Protein AF-A0A1B5DBA9-F1 (afdb_monomer_lite)

Sequence (152 aa):
MGKTVETIGKKTNRDQTVIEKLTFEIAQLKRLKFAKRSEQMNPEQASLLDDLIDTDIATIEAELQALQTAPAPTEKKQNPQRTALPAEFPRTLIHHEPDNTHCPCGCALKRIGADAHAGNKENPSLLCLGLRHQPILGSVSGGLRFQPQPRR

Structure (mmCIF, N/CA/C/O backbone):
data_AF-A0A1B5DBA9-F1
#
_entry.id   AF-A0A1B5DBA9-F1
#
loop_
_atom_site.group_PDB
_atom_site.id
_atom_site.type_symbol
_atom_site.label_atom_id
_atom_site.label_alt_id
_atom_site.label_comp_id
_atom_site.label_asym_id
_atom_site.label_entity_id
_atom_site.label_seq_id
_atom_site.pdbx_PDB_ins_code
_atom_site.Cartn_x
_atom_site.Cartn_y
_atom_site.Cartn_z
_atom_site.occupancy
_atom_site.B_iso_or_equiv
_atom_site.auth_seq_id
_atom_site.auth_comp_id
_atom_site.auth_asym_id
_atom_site.auth_atom_id
_atom_site.pdbx_PDB_model_num
ATOM 1 N N . MET A 1 1 ? -18.432 14.288 36.309 1.00 57.59 1 MET A N 1
ATOM 2 C CA . MET A 1 1 ? -18.554 14.490 34.849 1.00 57.59 1 MET A CA 1
ATOM 3 C C . MET A 1 1 ? -17.198 14.715 34.153 1.00 57.59 1 MET A C 1
ATOM 5 O O . MET A 1 1 ? -17.000 14.124 33.108 1.00 57.59 1 MET A O 1
ATOM 9 N N . GLY A 1 2 ? -16.239 15.483 34.705 1.00 67.81 2 GLY A N 1
ATOM 10 C CA . GLY A 1 2 ? -14.960 15.793 34.014 1.00 67.81 2 GLY A CA 1
ATOM 11 C C . GLY A 1 2 ? -13.999 14.616 33.752 1.00 67.81 2 GLY A C 1
ATOM 12 O O . GLY A 1 2 ? -13.466 14.492 32.655 1.00 67.81 2 GLY A O 1
ATOM 13 N N . LYS A 1 3 ? -13.846 13.687 34.707 1.00 75.94 3 LYS A N 1
ATOM 14 C CA . LYS A 1 3 ? -12.921 12.535 34.584 1.00 75.94 3 LYS A CA 1
ATOM 15 C C . LYS A 1 3 ? -13.249 11.607 33.402 1.00 75.94 3 LYS A C 1
ATOM 17 O O . LYS A 1 3 ? -12.360 11.011 32.797 1.00 75.94 3 LYS A O 1
ATOM 22 N N . THR A 1 4 ? -14.530 11.486 33.059 1.00 75.19 4 THR A N 1
ATOM 23 C CA . THR A 1 4 ? -15.008 10.650 31.951 1.00 75.19 4 THR A CA 1
ATOM 24 C C . THR A 1 4 ? -14.630 11.250 30.597 1.00 75.19 4 THR A C 1
ATOM 26 O O . THR A 1 4 ? -14.181 10.527 29.716 1.00 75.19 4 THR A O 1
ATOM 29 N N . VAL A 1 5 ? -14.734 12.574 30.451 1.00 79.81 5 VAL A N 1
ATOM 30 C CA . VAL A 1 5 ? -14.429 13.293 29.202 1.00 79.81 5 VAL A CA 1
ATOM 31 C C . VAL A 1 5 ? -12.932 13.250 28.885 1.00 79.81 5 VAL A C 1
ATOM 33 O O . VAL A 1 5 ? -12.553 12.966 27.752 1.00 79.81 5 VAL A O 1
ATOM 36 N N . GLU A 1 6 ? -12.071 13.431 29.889 1.00 79.69 6 GLU A N 1
ATOM 37 C CA . GLU A 1 6 ? -10.614 13.305 29.727 1.00 79.69 6 GLU A CA 1
ATOM 38 C C . GLU A 1 6 ? -10.197 11.896 29.287 1.00 79.69 6 GLU A C 1
ATOM 40 O O . GLU A 1 6 ? -9.305 11.731 28.454 1.00 79.69 6 GLU A O 1
ATOM 45 N N . THR A 1 7 ? -10.851 10.870 29.837 1.00 79.25 7 THR A N 1
ATOM 46 C CA . THR A 1 7 ? -10.574 9.468 29.495 1.00 79.25 7 THR A CA 1
ATOM 47 C C . THR A 1 7 ? -10.992 9.157 28.057 1.00 79.25 7 THR A C 1
ATOM 49 O O . THR A 1 7 ? -10.251 8.498 27.329 1.00 79.25 7 THR A O 1
ATOM 52 N N . ILE A 1 8 ? -12.140 9.683 27.622 1.00 82.00 8 ILE A N 1
ATOM 53 C CA . ILE A 1 8 ? -12.624 9.547 26.243 1.00 82.00 8 ILE A CA 1
ATOM 54 C C . ILE A 1 8 ? -11.672 10.253 25.266 1.00 82.00 8 ILE A C 1
ATOM 56 O O . ILE A 1 8 ? -11.261 9.638 24.289 1.00 82.00 8 ILE A O 1
ATOM 60 N N . GLY A 1 9 ? -11.235 11.483 25.560 1.00 80.19 9 GLY A N 1
ATOM 61 C CA . GLY A 1 9 ? -10.311 12.226 24.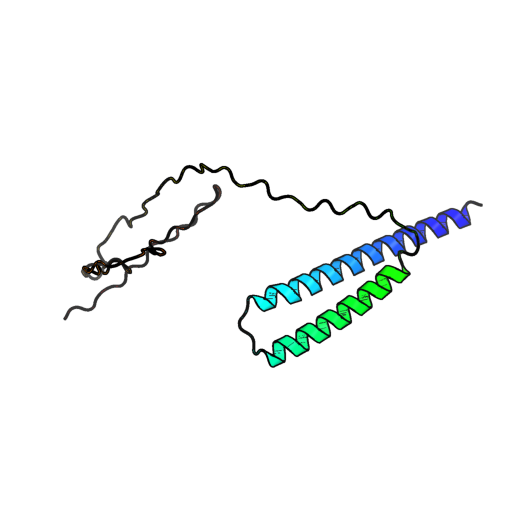691 1.00 80.19 9 GLY A CA 1
ATOM 62 C C . GLY A 1 9 ? -8.949 11.542 24.514 1.00 80.19 9 GLY A C 1
ATOM 63 O O . GLY A 1 9 ? -8.428 11.468 23.401 1.00 80.19 9 GLY A O 1
ATOM 64 N N . LYS A 1 10 ? -8.396 10.965 25.590 1.00 81.00 10 LYS A N 1
ATOM 65 C CA . LYS A 1 10 ? -7.160 10.161 25.525 1.00 81.00 10 LYS A CA 1
ATOM 66 C C . LYS A 1 10 ? -7.335 8.913 24.658 1.00 81.00 10 LYS A C 1
ATOM 68 O O . LYS A 1 10 ? -6.431 8.573 23.898 1.00 81.00 10 LYS A O 1
ATOM 73 N N . LYS A 1 11 ? -8.492 8.248 24.752 1.00 82.06 11 LYS A N 1
ATOM 74 C CA . LYS A 1 11 ? -8.824 7.085 23.921 1.00 82.06 11 LYS A CA 1
ATOM 75 C C . LYS A 1 11 ? -8.916 7.470 22.442 1.00 82.06 11 LYS A C 1
ATOM 77 O O . LYS A 1 11 ? -8.254 6.844 21.629 1.00 82.06 11 LYS A O 1
ATOM 82 N N . THR A 1 12 ? -9.620 8.553 22.109 1.00 87.19 12 THR A N 1
ATOM 83 C CA . THR A 1 12 ? -9.724 9.049 20.728 1.00 87.19 12 THR A CA 1
ATOM 84 C C . THR A 1 12 ? -8.357 9.377 20.123 1.00 87.19 12 THR A C 1
ATOM 86 O O . THR A 1 12 ? -8.095 9.014 18.982 1.00 87.19 12 THR A O 1
ATOM 89 N N . ASN A 1 13 ? -7.455 10.017 20.878 1.00 87.94 13 ASN A N 1
ATOM 90 C CA . ASN A 1 13 ? -6.106 10.316 20.387 1.00 87.94 13 ASN A CA 1
ATOM 91 C C . ASN A 1 13 ? -5.269 9.045 20.151 1.00 87.94 13 ASN A C 1
ATOM 93 O O . ASN A 1 13 ? -4.575 8.934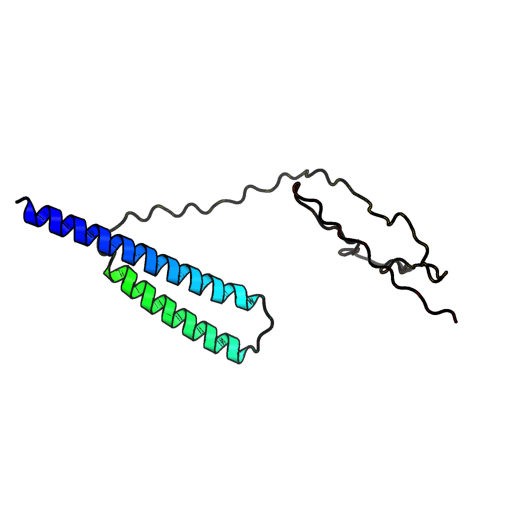 19.140 1.00 87.94 13 ASN A O 1
ATOM 97 N N . ARG A 1 14 ? -5.368 8.061 21.051 1.00 89.94 14 ARG A N 1
ATOM 98 C CA . ARG A 1 14 ? -4.718 6.760 20.866 1.00 89.94 14 ARG A CA 1
ATOM 99 C C . ARG A 1 14 ? -5.259 6.043 19.628 1.00 89.94 14 ARG A C 1
ATOM 101 O O . ARG A 1 14 ? -4.470 5.573 18.820 1.00 89.94 14 ARG A O 1
ATOM 108 N N . ASP A 1 15 ? -6.572 5.985 19.461 1.00 89.69 15 ASP A N 1
ATOM 109 C CA . ASP A 1 15 ? -7.188 5.292 18.327 1.00 89.69 15 ASP A CA 1
ATOM 110 C C . ASP A 1 15 ? -6.802 5.975 17.001 1.00 89.69 15 ASP A C 1
ATOM 112 O O . ASP A 1 15 ? -6.444 5.298 16.040 1.00 89.69 15 ASP A O 1
ATOM 116 N N . GLN A 1 16 ? -6.734 7.310 16.980 1.00 90.44 16 GLN A N 1
ATOM 117 C CA . GLN A 1 16 ? -6.284 8.085 15.821 1.00 90.44 16 GLN A CA 1
ATOM 118 C C . GLN A 1 16 ? -4.830 7.777 15.422 1.00 90.44 16 GLN A C 1
ATOM 120 O O . GLN A 1 16 ? -4.551 7.542 14.247 1.00 90.44 16 GLN A O 1
ATOM 125 N N . THR A 1 17 ? -3.907 7.718 16.388 1.00 93.25 17 THR A N 1
ATOM 126 C CA . THR A 1 17 ? -2.494 7.393 16.104 1.00 93.25 17 THR A CA 1
ATOM 127 C C . THR A 1 17 ? -2.320 5.963 15.591 1.00 93.25 17 THR A C 1
ATOM 129 O O . THR A 1 17 ? -1.492 5.714 14.714 1.00 93.25 17 THR A O 1
ATOM 132 N N . VAL A 1 18 ? -3.124 5.016 16.085 1.00 94.06 18 VAL A N 1
ATOM 133 C CA . VAL A 1 18 ? -3.127 3.639 15.572 1.00 94.06 18 VAL A CA 1
ATOM 134 C C . VAL A 1 18 ? -3.695 3.589 14.153 1.00 94.06 18 VAL A C 1
ATOM 136 O O . VAL A 1 18 ? -3.100 2.941 13.298 1.00 94.06 18 VAL A O 1
ATOM 139 N N . ILE A 1 19 ? -4.779 4.312 13.859 1.00 94.25 19 ILE A N 1
ATOM 140 C CA . ILE A 1 19 ? -5.336 4.401 12.500 1.00 94.25 19 ILE A CA 1
ATOM 141 C C . ILE A 1 19 ? -4.293 4.957 11.517 1.00 94.25 19 ILE A C 1
ATOM 143 O O . ILE A 1 19 ? -4.081 4.388 10.446 1.00 94.25 19 ILE A O 1
ATOM 147 N N . GLU A 1 20 ? -3.594 6.033 11.876 1.00 94.94 20 GLU A N 1
ATOM 148 C CA . GLU A 1 20 ? -2.521 6.608 11.050 1.00 94.94 20 GLU A CA 1
ATOM 149 C C . GLU A 1 20 ? -1.385 5.609 10.800 1.00 94.94 20 GLU A C 1
ATOM 151 O O . GLU A 1 20 ? -0.908 5.470 9.673 1.00 94.94 20 GLU A O 1
ATOM 156 N N . LYS A 1 21 ? -1.002 4.839 11.821 1.00 96.38 21 LYS A N 1
ATOM 157 C CA . LYS A 1 21 ? -0.008 3.775 11.679 1.00 96.38 21 LYS A CA 1
ATOM 158 C C . LYS A 1 21 ? -0.474 2.674 10.713 1.00 96.38 21 LYS A C 1
ATOM 160 O O . LYS A 1 21 ? 0.244 2.360 9.766 1.00 96.38 21 LYS A O 1
ATOM 1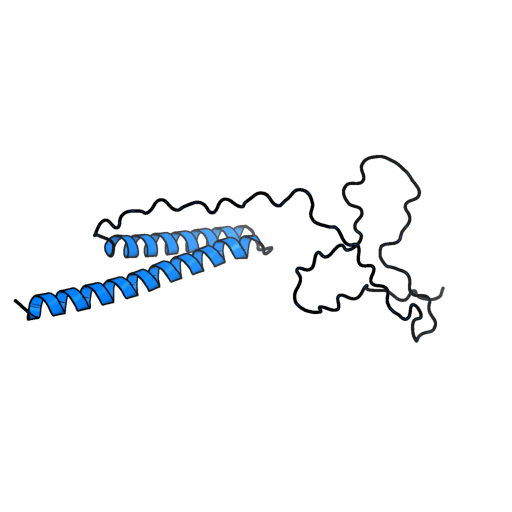65 N N . LEU A 1 22 ? -1.667 2.109 10.917 1.00 96.62 22 LEU A N 1
ATOM 166 C CA . LEU A 1 22 ? -2.182 1.006 10.091 1.00 96.62 22 LEU A CA 1
ATOM 167 C C . LEU A 1 22 ? -2.401 1.444 8.632 1.00 96.62 22 LEU A C 1
ATOM 169 O O . LEU A 1 22 ? -2.072 0.716 7.696 1.00 96.62 22 LEU A O 1
ATOM 173 N N . THR A 1 23 ? -2.887 2.671 8.412 1.00 95.75 23 THR A N 1
ATOM 174 C CA . THR A 1 23 ? -3.024 3.231 7.054 1.00 95.75 23 THR A CA 1
ATOM 175 C C . THR A 1 23 ? -1.674 3.395 6.354 1.00 95.75 23 THR A C 1
ATOM 177 O O . THR A 1 23 ? -1.566 3.115 5.155 1.00 95.75 23 THR A O 1
ATOM 180 N N . PHE A 1 24 ? -0.634 3.811 7.084 1.00 97.31 24 PHE A N 1
ATOM 181 C CA . PHE A 1 24 ? 0.722 3.904 6.554 1.00 97.31 24 PHE A CA 1
ATOM 182 C C . PHE A 1 24 ? 1.285 2.526 6.174 1.00 97.31 24 PHE A C 1
ATOM 184 O O . PHE A 1 24 ? 1.845 2.378 5.087 1.00 97.31 24 PHE A O 1
ATOM 191 N N . GLU A 1 25 ? 1.093 1.508 7.013 1.00 97.25 25 GLU A N 1
ATOM 192 C CA . GLU A 1 25 ? 1.541 0.135 6.739 1.00 97.25 25 GLU A CA 1
ATOM 193 C C . GLU A 1 25 ? 0.890 -0.439 5.470 1.00 97.25 25 GLU A C 1
ATOM 195 O O . GLU A 1 25 ? 1.598 -0.919 4.580 1.00 97.25 25 GLU A O 1
ATOM 200 N N . ILE A 1 26 ? -0.428 -0.268 5.301 1.00 97.25 26 ILE A N 1
ATOM 201 C CA . ILE A 1 26 ? -1.140 -0.651 4.067 1.00 97.25 26 ILE A CA 1
ATOM 202 C C . ILE A 1 26 ? -0.539 0.050 2.840 1.00 97.25 26 ILE A C 1
ATOM 204 O O . ILE A 1 26 ? -0.361 -0.564 1.783 1.00 97.25 26 ILE A O 1
ATOM 208 N N . ALA A 1 27 ? -0.225 1.345 2.946 1.00 96.69 27 ALA A N 1
ATOM 209 C CA . ALA A 1 27 ? 0.353 2.100 1.838 1.00 96.69 27 ALA A CA 1
ATOM 210 C C . ALA A 1 27 ? 1.745 1.577 1.443 1.00 96.69 27 ALA A C 1
ATOM 212 O O . ALA A 1 27 ? 2.060 1.503 0.252 1.00 96.69 27 ALA A O 1
ATOM 213 N N . GLN A 1 28 ? 2.564 1.183 2.420 1.00 96.25 28 GLN A N 1
ATOM 214 C CA . GLN A 1 28 ? 3.888 0.610 2.183 1.00 96.25 28 GLN A CA 1
ATOM 215 C C . GLN A 1 28 ? 3.796 -0.775 1.528 1.00 96.25 28 GLN A C 1
ATOM 217 O O . GLN A 1 28 ? 4.466 -1.007 0.521 1.00 96.25 28 GLN A O 1
ATOM 222 N N . LEU A 1 29 ? 2.910 -1.651 2.008 1.00 95.25 29 LEU A N 1
ATOM 223 C CA . LEU A 1 29 ? 2.672 -2.968 1.403 1.00 95.25 29 LEU A CA 1
ATOM 224 C C . LEU A 1 29 ? 2.185 -2.852 -0.049 1.00 95.25 29 LEU A C 1
ATOM 226 O O . LEU A 1 29 ? 2.711 -3.518 -0.942 1.00 95.25 29 LEU A O 1
ATOM 230 N N . LYS A 1 30 ? 1.261 -1.922 -0.328 1.00 93.94 30 LYS A N 1
ATOM 231 C CA . LYS A 1 30 ? 0.789 -1.647 -1.697 1.00 93.94 30 LYS A CA 1
ATOM 232 C C . LYS A 1 30 ? 1.920 -1.151 -2.604 1.00 93.94 30 LYS A C 1
ATOM 234 O O . LYS A 1 30 ? 2.004 -1.572 -3.756 1.00 93.94 30 LYS A O 1
ATOM 239 N N . ARG A 1 31 ? 2.827 -0.301 -2.107 1.00 91.62 31 ARG A N 1
ATOM 240 C CA . ARG A 1 31 ? 4.015 0.122 -2.873 1.00 91.62 31 ARG A CA 1
ATOM 241 C C . ARG A 1 31 ? 4.915 -1.059 -3.219 1.00 91.62 31 ARG A C 1
ATOM 243 O O . ARG A 1 31 ? 5.326 -1.152 -4.370 1.00 91.62 31 ARG A O 1
ATOM 250 N N . LEU A 1 32 ? 5.184 -1.957 -2.272 1.00 89.00 32 LEU A N 1
ATOM 251 C CA . LEU A 1 32 ? 6.012 -3.145 -2.511 1.00 89.00 32 LEU A CA 1
ATOM 252 C C . LEU A 1 32 ? 5.382 -4.076 -3.554 1.00 89.00 32 LEU A C 1
ATOM 254 O O . LEU A 1 32 ? 6.070 -4.483 -4.491 1.00 89.00 32 LEU A O 1
ATOM 258 N N . LYS A 1 33 ? 4.068 -4.323 -3.453 1.00 88.25 33 LYS A N 1
ATOM 259 C CA . LYS A 1 33 ? 3.315 -5.141 -4.415 1.00 88.25 33 LYS A CA 1
ATOM 260 C C . LYS A 1 33 ? 3.490 -4.648 -5.854 1.00 88.25 33 LYS A C 1
ATOM 262 O O . LYS A 1 33 ? 3.780 -5.423 -6.762 1.00 88.25 33 LYS A O 1
ATOM 267 N N . PHE A 1 34 ? 3.345 -3.340 -6.075 1.00 84.88 34 PHE A N 1
ATOM 268 C CA . PHE A 1 34 ? 3.383 -2.776 -7.427 1.00 84.88 34 PHE A CA 1
ATOM 269 C C . PHE A 1 34 ? 4.790 -2.409 -7.918 1.00 84.88 34 PHE A C 1
ATOM 271 O O . PHE A 1 34 ? 5.034 -2.484 -9.121 1.00 84.88 34 PHE A O 1
ATOM 278 N N . ALA A 1 35 ? 5.725 -2.054 -7.029 1.00 79.44 35 ALA A N 1
ATOM 279 C CA . ALA A 1 35 ? 7.115 -1.775 -7.399 1.00 79.44 35 ALA A CA 1
ATOM 280 C C . ALA A 1 35 ? 7.816 -3.035 -7.918 1.00 79.44 35 ALA A C 1
ATOM 282 O O . ALA A 1 35 ? 8.471 -3.002 -8.956 1.00 79.44 35 ALA A O 1
ATOM 283 N N . LYS A 1 36 ? 7.599 -4.176 -7.262 1.00 63.56 36 LYS A N 1
ATOM 284 C CA . LYS A 1 36 ? 8.201 -5.456 -7.639 1.00 63.56 36 LYS A CA 1
ATOM 285 C C . LYS A 1 36 ? 7.756 -5.954 -9.017 1.00 63.56 36 LYS A C 1
ATOM 287 O O . LYS A 1 36 ? 8.540 -6.572 -9.724 1.00 63.56 36 LYS A O 1
ATOM 292 N N . ARG A 1 37 ? 6.538 -5.612 -9.457 1.00 61.16 37 ARG A N 1
ATOM 293 C CA . ARG A 1 37 ? 6.053 -5.912 -10.819 1.00 61.16 37 ARG A CA 1
ATOM 294 C C . ARG A 1 37 ? 6.863 -5.208 -11.921 1.00 61.16 37 ARG A C 1
ATOM 296 O O . ARG A 1 37 ? 6.733 -5.572 -13.086 1.00 61.16 37 ARG A O 1
ATOM 303 N N . SER A 1 38 ? 7.684 -4.213 -11.570 1.00 61.47 38 SER A N 1
ATOM 304 C CA . SER A 1 38 ? 8.624 -3.558 -12.489 1.00 61.47 38 SER A CA 1
ATOM 305 C C . SER A 1 38 ? 10.003 -4.239 -12.572 1.00 61.47 38 SER A C 1
ATOM 307 O O . SER A 1 38 ? 10.766 -3.928 -13.484 1.00 61.47 38 SER A O 1
ATOM 309 N N . GLU A 1 39 ? 10.304 -5.201 -11.689 1.00 60.31 39 GLU A N 1
ATOM 310 C CA . GLU A 1 39 ? 11.548 -5.983 -11.681 1.00 60.31 39 GLU A CA 1
ATOM 311 C C . GLU A 1 39 ? 11.319 -7.406 -12.233 1.00 60.31 39 GLU A C 1
ATOM 313 O O . GLU A 1 39 ? 10.271 -8.018 -12.025 1.00 60.31 39 GLU A O 1
ATOM 318 N N . GLN A 1 40 ? 12.295 -7.959 -12.964 1.00 64.31 40 GLN A N 1
ATOM 319 C CA . GLN A 1 40 ? 12.219 -9.326 -13.499 1.00 64.31 40 GLN A CA 1
ATOM 320 C C . GLN A 1 40 ? 12.520 -10.350 -12.392 1.00 64.31 40 GLN A C 1
ATOM 322 O O . GLN A 1 40 ? 13.680 -10.637 -12.107 1.00 64.31 40 GLN A O 1
ATOM 327 N N . MET A 1 41 ? 11.481 -10.910 -11.771 1.00 71.62 41 MET A N 1
ATOM 328 C CA . MET A 1 41 ? 11.592 -11.988 -10.780 1.00 71.62 41 MET A CA 1
ATOM 329 C C . MET A 1 41 ? 10.954 -13.287 -11.301 1.00 71.62 41 MET A C 1
ATOM 331 O O . MET A 1 41 ? 10.094 -13.241 -12.181 1.00 71.62 41 MET A O 1
ATOM 335 N N . ASN A 1 42 ? 11.355 -14.448 -10.764 1.00 84.38 42 ASN A N 1
ATOM 336 C CA . ASN A 1 42 ? 10.737 -15.734 -11.111 1.00 84.38 42 ASN A CA 1
ATOM 337 C C . ASN A 1 42 ? 9.215 -15.684 -10.813 1.00 84.38 42 ASN A C 1
ATOM 339 O O . ASN A 1 42 ? 8.843 -15.306 -9.696 1.00 84.38 42 ASN A O 1
ATOM 343 N N . PRO A 1 43 ? 8.338 -16.053 -11.770 1.00 82.38 43 PRO A N 1
ATOM 344 C CA . PRO A 1 43 ? 6.884 -15.956 -11.620 1.00 82.38 43 PRO A CA 1
ATOM 345 C C . PRO A 1 43 ? 6.315 -16.721 -10.415 1.00 82.38 43 PRO A C 1
ATOM 347 O O . PRO A 1 43 ? 5.403 -16.215 -9.764 1.00 82.38 43 PRO A O 1
ATOM 350 N N . GLU A 1 44 ? 6.855 -17.890 -10.061 1.00 84.56 44 GLU A N 1
ATOM 351 C CA . GLU A 1 44 ? 6.355 -18.666 -8.911 1.00 84.56 44 GLU A CA 1
ATOM 352 C C . GLU A 1 44 ? 6.645 -17.956 -7.582 1.00 84.56 44 GLU A C 1
ATOM 354 O O . GLU A 1 44 ? 5.778 -17.830 -6.719 1.00 84.56 44 GLU A O 1
ATOM 359 N N . GLN A 1 45 ? 7.851 -17.400 -7.447 1.00 83.44 45 GLN A N 1
ATOM 360 C CA . GLN A 1 45 ? 8.228 -16.586 -6.289 1.00 83.44 45 GLN A CA 1
ATOM 361 C C . GLN A 1 45 ? 7.446 -15.267 -6.244 1.00 83.44 45 GLN A C 1
ATOM 363 O O . GLN A 1 45 ? 7.235 -14.700 -5.170 1.00 83.44 45 GLN A O 1
ATOM 368 N N . ALA A 1 46 ? 7.039 -14.739 -7.403 1.00 85.62 46 ALA A N 1
ATOM 369 C CA . ALA A 1 46 ? 6.214 -13.542 -7.473 1.00 85.62 46 ALA A CA 1
ATOM 370 C C . ALA A 1 46 ? 4.826 -13.812 -6.894 1.00 85.62 46 ALA A C 1
ATOM 372 O O . ALA A 1 46 ? 4.424 -13.077 -5.997 1.00 85.62 46 ALA A O 1
ATOM 373 N N . SER A 1 47 ? 4.187 -14.907 -7.319 1.00 87.81 47 SER A N 1
ATOM 374 C CA . SER A 1 47 ? 2.863 -15.320 -6.843 1.00 87.81 47 SER A CA 1
ATOM 375 C C . SER A 1 47 ? 2.829 -15.531 -5.330 1.00 87.81 47 SER A C 1
ATOM 377 O O . SER A 1 47 ? 1.995 -14.938 -4.658 1.00 87.81 47 SER A O 1
ATOM 379 N N . LEU A 1 48 ? 3.776 -16.298 -4.776 1.00 90.38 48 LEU A N 1
ATOM 380 C CA . LEU A 1 48 ? 3.818 -16.573 -3.332 1.00 90.38 48 LEU A CA 1
ATOM 381 C C . LEU A 1 48 ? 3.925 -15.293 -2.493 1.00 90.38 48 LEU A C 1
ATOM 383 O O . LEU A 1 48 ? 3.319 -15.176 -1.434 1.00 90.38 48 LEU A O 1
ATOM 387 N N . LEU A 1 49 ? 4.715 -14.328 -2.960 1.00 90.06 49 LEU A N 1
ATOM 388 C CA . LEU A 1 49 ? 4.877 -13.049 -2.275 1.00 90.06 49 LEU A CA 1
ATOM 389 C C . LEU A 1 49 ? 3.650 -12.143 -2.443 1.00 90.06 49 LEU A C 1
ATOM 391 O O . LEU A 1 49 ? 3.327 -11.420 -1.507 1.00 90.06 49 LEU A O 1
ATOM 395 N N . ASP A 1 50 ? 2.972 -12.179 -3.592 1.00 90.81 50 ASP A N 1
ATOM 396 C CA . ASP A 1 50 ? 1.726 -11.435 -3.801 1.00 90.81 50 ASP A CA 1
ATOM 397 C C . ASP A 1 50 ? 0.619 -11.941 -2.860 1.00 90.81 50 ASP A C 1
ATOM 399 O O . ASP A 1 50 ? -0.036 -11.125 -2.212 1.00 90.81 50 ASP A O 1
ATOM 403 N N . ASP A 1 51 ? 0.483 -13.263 -2.706 1.00 92.88 51 ASP A N 1
ATOM 404 C CA . ASP A 1 51 ? -0.495 -13.889 -1.804 1.00 92.88 51 ASP A CA 1
ATOM 405 C C . ASP A 1 51 ? -0.235 -13.530 -0.328 1.00 92.88 51 ASP A C 1
ATOM 407 O O . ASP A 1 51 ? -1.165 -13.238 0.431 1.00 92.88 51 ASP A O 1
ATOM 411 N N . LEU A 1 52 ? 1.038 -13.502 0.086 1.00 94.88 52 LEU A N 1
ATOM 412 C CA . LEU A 1 52 ? 1.433 -13.082 1.436 1.00 94.88 52 LEU A CA 1
ATOM 413 C C . LEU A 1 52 ? 1.115 -11.604 1.684 1.00 94.88 52 LEU A C 1
ATOM 415 O O . LEU A 1 52 ? 0.504 -11.272 2.697 1.00 94.88 52 LEU A O 1
ATOM 419 N N . ILE A 1 53 ? 1.468 -10.724 0.740 1.00 94.94 53 ILE A N 1
ATOM 420 C CA . ILE A 1 53 ? 1.174 -9.289 0.850 1.00 94.94 53 ILE A CA 1
ATOM 421 C C . ILE A 1 53 ? -0.339 -9.051 0.925 1.00 94.94 53 ILE A C 1
ATOM 423 O O . ILE A 1 53 ? -0.786 -8.210 1.702 1.00 94.94 53 ILE A O 1
ATOM 427 N N . ASP A 1 54 ? -1.135 -9.785 0.146 1.00 95.75 54 ASP A N 1
ATOM 428 C CA . ASP A 1 54 ? -2.594 -9.664 0.177 1.00 95.75 54 ASP A CA 1
ATOM 429 C C . ASP A 1 54 ? -3.196 -10.141 1.500 1.00 95.75 54 ASP A C 1
ATOM 431 O O . ASP A 1 54 ? -4.107 -9.498 2.027 1.00 95.75 54 ASP A O 1
ATOM 435 N N . THR A 1 55 ? -2.646 -11.207 2.080 1.00 97.31 55 THR A N 1
ATOM 436 C CA . THR A 1 55 ? -3.053 -11.703 3.401 1.00 97.31 55 THR A CA 1
ATOM 437 C C . THR A 1 55 ? -2.750 -10.683 4.504 1.00 97.31 55 THR A C 1
ATOM 439 O O . THR A 1 55 ? -3.609 -10.401 5.346 1.00 97.31 55 THR A O 1
ATOM 442 N N . ASP A 1 56 ? -1.562 -10.075 4.475 1.00 97.06 56 ASP A N 1
ATOM 443 C CA . ASP A 1 56 ? -1.165 -9.046 5.440 1.00 97.06 56 ASP A CA 1
ATOM 444 C C . ASP A 1 56 ? -2.030 -7.786 5.304 1.00 97.06 56 ASP A C 1
ATOM 446 O O . ASP A 1 56 ? -2.531 -7.262 6.300 1.00 97.06 56 ASP A O 1
ATOM 450 N N . ILE A 1 57 ? -2.277 -7.322 4.071 1.00 97.50 57 ILE A N 1
ATOM 451 C CA . ILE A 1 57 ? -3.165 -6.179 3.816 1.00 97.50 57 ILE A CA 1
ATOM 452 C C . ILE A 1 57 ? -4.567 -6.460 4.363 1.00 97.50 57 ILE A C 1
ATOM 454 O O . ILE A 1 57 ? -5.111 -5.608 5.062 1.00 97.50 57 ILE A O 1
ATOM 458 N N . ALA A 1 58 ? -5.141 -7.635 4.088 1.00 97.12 58 ALA A N 1
ATOM 459 C CA . ALA A 1 58 ? -6.475 -7.992 4.566 1.00 97.12 58 ALA A CA 1
ATOM 460 C C . ALA A 1 58 ? -6.553 -8.022 6.102 1.00 97.12 58 ALA A C 1
ATOM 462 O O . ALA A 1 58 ? -7.539 -7.568 6.685 1.00 97.12 58 ALA A O 1
ATOM 463 N N . THR A 1 59 ? -5.499 -8.506 6.761 1.00 97.62 59 THR A N 1
ATOM 464 C CA . THR A 1 59 ? -5.403 -8.537 8.227 1.00 97.62 59 THR A CA 1
ATOM 465 C C . THR A 1 59 ? -5.393 -7.121 8.807 1.00 97.62 59 THR A C 1
ATOM 467 O O . THR A 1 59 ? -6.190 -6.802 9.689 1.00 97.62 59 THR A O 1
ATOM 470 N N . ILE A 1 60 ? -4.553 -6.239 8.261 1.00 96.69 60 ILE A N 1
ATOM 471 C CA . ILE A 1 60 ? -4.435 -4.849 8.726 1.00 96.69 60 ILE A CA 1
ATOM 472 C C . ILE A 1 60 ? -5.713 -4.052 8.418 1.00 96.69 60 ILE A C 1
ATOM 474 O O . ILE A 1 60 ? -6.154 -3.244 9.236 1.00 96.69 60 ILE A O 1
ATOM 478 N N . GLU A 1 61 ? -6.344 -4.279 7.261 1.00 95.81 61 GLU A N 1
ATOM 479 C CA . GLU A 1 61 ? -7.623 -3.652 6.904 1.00 95.81 61 GLU A CA 1
ATOM 480 C C . GLU A 1 61 ? -8.742 -4.067 7.880 1.00 95.81 61 GLU A C 1
ATOM 482 O O . GLU A 1 61 ? -9.539 -3.215 8.283 1.00 95.81 61 GLU A O 1
ATOM 487 N N . ALA A 1 62 ? -8.762 -5.323 8.345 1.00 94.50 62 ALA A N 1
ATOM 488 C CA . ALA A 1 62 ? -9.707 -5.783 9.365 1.00 94.50 62 ALA A CA 1
ATOM 489 C C . ALA A 1 62 ? -9.471 -5.121 10.738 1.00 94.50 62 ALA A C 1
ATOM 491 O O . ALA A 1 62 ? -10.429 -4.692 11.390 1.00 94.50 62 ALA A O 1
ATOM 492 N N . GLU A 1 63 ? -8.212 -4.982 11.169 1.00 93.25 63 GLU A N 1
ATOM 493 C CA . GLU A 1 63 ? -7.862 -4.263 12.405 1.00 93.25 63 GLU A CA 1
ATOM 494 C C . GLU A 1 63 ? -8.273 -2.788 12.342 1.00 93.25 63 GLU A C 1
ATOM 496 O O . GLU A 1 63 ? -8.865 -2.243 13.277 1.00 93.25 63 GLU A O 1
ATOM 501 N N . LEU A 1 64 ? -8.009 -2.144 11.207 1.00 93.56 64 LEU A N 1
ATOM 502 C CA . LEU A 1 64 ? -8.371 -0.757 10.959 1.00 93.56 64 LEU A CA 1
ATOM 503 C C . LEU A 1 64 ? -9.895 -0.572 10.974 1.00 93.56 64 LEU A C 1
ATOM 505 O O . LEU A 1 64 ? -10.391 0.375 11.589 1.00 93.56 64 LEU A O 1
ATOM 509 N N . GLN A 1 65 ? -10.652 -1.493 10.371 1.00 90.06 65 GLN A N 1
ATOM 510 C CA . GLN A 1 65 ? -12.115 -1.460 10.388 1.00 90.06 65 GLN A CA 1
ATOM 511 C C . GLN A 1 65 ? -12.685 -1.588 11.811 1.00 90.06 65 GLN A C 1
ATOM 513 O O . GLN A 1 65 ? -13.661 -0.912 12.141 1.00 90.06 65 GLN A O 1
ATOM 518 N N . ALA A 1 66 ? -12.066 -2.396 12.677 1.00 89.56 66 ALA A N 1
ATOM 519 C CA . ALA A 1 66 ? -12.481 -2.527 14.074 1.00 89.56 66 ALA A CA 1
ATOM 520 C C . ALA A 1 66 ? -12.320 -1.213 14.871 1.00 89.56 66 ALA A C 1
ATOM 522 O O . ALA A 1 66 ? -13.125 -0.921 15.760 1.00 89.56 66 ALA A O 1
ATOM 523 N N . LEU A 1 67 ? -11.317 -0.396 14.532 1.00 86.12 67 LEU A N 1
ATOM 524 C CA . LEU A 1 67 ? -11.051 0.898 15.174 1.00 86.12 67 LEU A CA 1
ATOM 525 C C . LEU A 1 67 ? -11.920 2.041 14.624 1.00 86.12 67 LEU A C 1
ATOM 527 O O . LEU A 1 67 ? -12.201 2.998 15.341 1.00 86.12 67 LEU A O 1
ATOM 531 N N . GLN A 1 68 ? -12.386 1.944 13.377 1.00 81.06 68 GLN A N 1
ATOM 532 C CA . GLN A 1 68 ? -13.158 2.985 12.684 1.00 81.06 68 GLN A CA 1
ATOM 533 C C . GLN A 1 68 ? -14.684 2.883 12.883 1.00 81.06 68 GLN A C 1
ATOM 535 O O . GLN A 1 68 ? -15.449 3.377 12.063 1.00 81.06 68 GLN A O 1
ATOM 540 N N . THR A 1 69 ? -15.170 2.279 13.971 1.00 61.41 69 THR A N 1
ATOM 541 C CA . THR A 1 69 ? -16.609 2.001 14.207 1.00 61.41 69 THR A CA 1
ATOM 542 C C . THR A 1 69 ? -17.535 3.232 14.321 1.00 61.41 69 THR A C 1
ATOM 544 O O . THR A 1 69 ? -18.742 3.071 14.502 1.00 61.41 69 THR A O 1
ATOM 547 N N . ALA A 1 70 ? -17.030 4.458 14.150 1.00 59.88 70 ALA A N 1
ATOM 548 C CA . ALA A 1 70 ? -17.849 5.638 13.877 1.00 59.88 70 ALA A CA 1
ATOM 549 C C . ALA A 1 70 ? -17.878 5.906 12.359 1.00 59.88 70 ALA A C 1
ATOM 551 O O . ALA A 1 70 ? -16.809 5.986 11.755 1.00 59.88 70 ALA A O 1
ATOM 552 N N . PRO A 1 71 ? -19.057 6.082 11.729 1.00 50.25 71 PRO A N 1
ATOM 553 C CA . PRO A 1 71 ? -19.144 6.311 10.294 1.00 50.25 71 PRO A CA 1
ATOM 554 C C . PRO A 1 71 ? -18.536 7.677 9.970 1.00 50.25 71 PRO A C 1
ATOM 556 O O . PRO A 1 71 ? -19.199 8.710 10.047 1.00 50.25 71 PRO A O 1
ATOM 559 N N . ALA A 1 72 ? -17.252 7.686 9.622 1.00 57.50 72 ALA A N 1
ATOM 560 C CA . ALA A 1 72 ? -16.647 8.817 8.952 1.00 57.50 72 ALA A CA 1
ATOM 561 C C . ALA A 1 72 ? -17.358 8.950 7.597 1.00 57.50 72 ALA A C 1
ATOM 563 O O . ALA A 1 72 ? -17.439 7.961 6.860 1.00 57.50 72 ALA A O 1
ATOM 564 N N . PRO A 1 73 ? -17.911 10.126 7.255 1.00 55.81 73 PRO A N 1
ATOM 565 C CA . PRO A 1 73 ? -18.435 10.355 5.924 1.00 55.81 73 PRO A CA 1
ATOM 566 C C . PRO A 1 73 ? -17.321 10.043 4.931 1.00 55.81 73 PRO A C 1
ATOM 568 O O . PRO A 1 73 ? -16.284 10.702 4.923 1.00 55.81 73 PRO A O 1
ATOM 571 N N . THR A 1 74 ? -17.515 9.010 4.114 1.00 55.09 74 THR A N 1
ATOM 572 C CA . THR A 1 74 ? -16.675 8.764 2.947 1.00 55.09 74 THR A CA 1
ATOM 573 C C . THR A 1 74 ? -16.842 9.961 2.027 1.00 55.09 74 THR A C 1
ATOM 575 O O . THR A 1 74 ? -17.770 10.023 1.216 1.00 55.09 74 THR A O 1
ATOM 578 N N . GLU A 1 75 ? -15.965 10.950 2.181 1.00 62.41 75 GLU A N 1
ATOM 579 C CA . GLU A 1 75 ? -15.788 11.981 1.180 1.00 62.41 75 GLU A CA 1
ATOM 580 C C . GLU A 1 75 ? -15.502 11.264 -0.132 1.00 62.41 75 GLU A C 1
ATOM 582 O O . GLU A 1 75 ? -14.632 10.389 -0.223 1.00 62.41 75 GLU A O 1
ATOM 587 N N . LYS A 1 76 ? -16.313 11.570 -1.146 1.00 56.59 76 LYS A N 1
ATOM 588 C CA . LYS A 1 76 ? -16.149 11.011 -2.482 1.00 56.59 76 LYS A CA 1
ATOM 589 C C . LYS A 1 76 ? -14.726 11.330 -2.910 1.00 56.59 76 LYS A C 1
ATOM 591 O O . LYS A 1 76 ? -14.428 12.492 -3.175 1.00 56.59 76 LYS A O 1
ATOM 596 N N . LYS A 1 77 ? -13.867 10.306 -2.953 1.00 61.19 77 LYS A N 1
ATOM 597 C CA . LYS A 1 77 ? -12.498 10.388 -3.464 1.00 61.19 77 LYS A CA 1
ATOM 598 C C . LYS A 1 77 ? -12.583 11.063 -4.827 1.00 61.19 77 LYS A C 1
ATOM 600 O O . LYS A 1 77 ? -13.026 10.453 -5.800 1.00 61.19 77 LYS A O 1
ATOM 605 N N . GLN A 1 78 ? -12.247 12.348 -4.873 1.00 63.50 78 GLN A N 1
ATOM 606 C CA . GLN A 1 78 ? -12.177 13.069 -6.126 1.00 63.50 78 GLN A CA 1
ATOM 607 C C . GLN A 1 78 ? -11.038 12.416 -6.887 1.00 63.50 78 GLN A C 1
ATOM 609 O O . GLN A 1 78 ? -9.885 12.475 -6.463 1.00 63.50 78 GLN A O 1
ATOM 614 N N . ASN A 1 79 ? -11.376 11.711 -7.963 1.00 59.84 79 ASN A N 1
ATOM 615 C CA . ASN A 1 79 ? -10.366 11.228 -8.881 1.00 59.84 79 ASN A CA 1
ATOM 616 C C . ASN A 1 79 ? -9.645 12.476 -9.397 1.00 59.84 79 ASN A C 1
ATOM 618 O O . ASN A 1 79 ? -10.318 13.320 -9.998 1.00 59.84 79 ASN A O 1
ATOM 622 N N . PRO A 1 80 ? -8.332 12.640 -9.162 1.00 65.81 80 PRO A N 1
ATOM 623 C CA . PRO A 1 80 ? -7.595 13.721 -9.785 1.00 65.81 80 PRO A CA 1
ATOM 624 C C . PRO A 1 80 ? -7.673 13.496 -11.295 1.00 65.81 80 PRO A C 1
ATOM 626 O O . PRO A 1 80 ? -6.989 12.633 -11.851 1.00 65.81 80 PRO A O 1
ATOM 629 N N . GLN A 1 81 ? -8.567 14.227 -11.961 1.00 71.56 81 GLN A N 1
ATOM 630 C CA . GLN A 1 81 ? -8.604 14.254 -13.410 1.00 71.56 81 GLN A CA 1
ATOM 631 C C . GLN A 1 81 ? -7.312 14.915 -13.854 1.00 71.56 81 GLN A C 1
ATOM 633 O O . GLN A 1 81 ? -7.070 16.093 -13.599 1.00 71.56 81 GLN A O 1
ATOM 638 N N . ARG A 1 82 ? -6.458 14.124 -14.501 1.00 74.06 82 ARG A N 1
ATOM 639 C CA . ARG A 1 82 ? -5.318 14.659 -15.228 1.00 74.06 82 ARG A CA 1
ATOM 640 C C . ARG A 1 82 ? -5.885 15.540 -16.331 1.00 74.06 82 ARG A C 1
ATOM 642 O O . ARG A 1 82 ? -6.469 15.024 -17.282 1.00 74.06 82 ARG A O 1
ATOM 649 N N . THR A 1 83 ? -5.743 16.852 -16.183 1.00 75.50 83 THR A N 1
ATOM 650 C CA . THR A 1 83 ? -6.020 17.795 -17.262 1.00 75.50 83 THR A CA 1
ATOM 651 C C . THR A 1 83 ? -5.227 17.346 -18.484 1.00 75.50 83 THR A C 1
ATOM 653 O O . THR A 1 83 ? -4.045 17.011 -18.360 1.00 75.50 83 THR A O 1
ATOM 656 N N . ALA A 1 84 ? -5.878 17.280 -19.646 1.00 75.19 84 ALA A N 1
ATOM 657 C CA . ALA A 1 84 ? -5.184 16.962 -20.883 1.00 75.19 84 ALA A CA 1
ATOM 658 C C . ALA A 1 84 ? -4.022 17.948 -21.059 1.00 75.19 84 ALA A C 1
ATOM 660 O O . ALA A 1 84 ? -4.202 19.161 -20.922 1.00 75.19 84 ALA A O 1
ATOM 661 N N . LEU A 1 85 ? -2.826 17.413 -21.309 1.00 72.88 85 LEU A N 1
ATOM 662 C CA . LEU A 1 85 ? -1.666 18.229 -21.641 1.00 72.88 85 LEU A CA 1
ATOM 663 C C . LEU A 1 85 ? -2.028 19.096 -22.862 1.00 72.88 85 LEU A C 1
ATOM 665 O O . LEU A 1 85 ? -2.600 18.560 -23.816 1.00 72.88 85 LEU A O 1
ATOM 669 N N . PRO A 1 86 ? -1.737 20.409 -22.842 1.00 81.44 86 PRO A N 1
ATOM 670 C CA . PRO A 1 86 ? -1.956 21.280 -23.990 1.00 81.44 86 PRO A CA 1
ATOM 671 C C . PRO A 1 86 ? -1.344 20.691 -25.268 1.00 81.44 86 PRO A C 1
ATOM 673 O O . PRO A 1 86 ? -0.250 20.126 -25.230 1.00 81.44 86 PRO A O 1
ATOM 676 N N . ALA A 1 87 ? -2.054 20.826 -26.393 1.00 72.56 87 ALA A N 1
ATOM 677 C CA . ALA A 1 87 ? -1.661 20.238 -27.677 1.00 72.56 87 ALA A CA 1
ATOM 678 C C . ALA A 1 87 ? -0.304 20.754 -28.187 1.00 72.56 87 ALA A C 1
ATOM 680 O O . ALA A 1 87 ? 0.418 20.038 -28.882 1.00 72.56 87 ALA A O 1
ATOM 681 N N . GLU A 1 88 ? 0.058 21.978 -27.809 1.00 74.00 88 GLU A N 1
ATOM 682 C CA . GLU A 1 88 ? 1.294 22.622 -28.226 1.00 74.00 88 GLU A CA 1
ATOM 683 C C . GLU A 1 88 ? 2.224 22.787 -27.029 1.00 74.00 88 GLU A C 1
ATOM 685 O O . GLU A 1 88 ? 2.147 23.743 -26.260 1.00 74.00 88 GLU A O 1
ATOM 690 N N . PHE A 1 89 ? 3.126 21.819 -26.873 1.00 70.31 89 PHE A N 1
ATOM 691 C CA . PHE A 1 89 ? 4.333 22.010 -26.084 1.00 70.31 89 PHE A CA 1
ATOM 692 C C . PHE A 1 89 ? 5.455 22.423 -27.044 1.00 70.31 89 PHE A C 1
ATOM 694 O O . PHE A 1 89 ? 5.698 21.695 -28.015 1.00 70.31 89 PHE A O 1
ATOM 701 N N . PRO A 1 90 ? 6.144 23.558 -26.826 1.00 78.25 90 PRO A N 1
ATOM 702 C CA . PRO A 1 90 ? 7.248 23.959 -27.685 1.00 78.25 90 PRO A CA 1
ATOM 703 C C . PRO A 1 90 ? 8.352 22.900 -27.615 1.00 78.25 90 PRO A C 1
ATOM 705 O O . PRO A 1 90 ? 9.022 22.725 -26.599 1.00 78.25 90 PRO A O 1
ATOM 708 N N . ARG A 1 91 ? 8.530 22.162 -28.713 1.00 71.69 91 ARG A N 1
ATOM 709 C CA . ARG A 1 91 ? 9.597 21.169 -28.867 1.00 71.69 91 ARG A CA 1
ATOM 710 C C . ARG A 1 91 ? 10.870 21.884 -29.298 1.00 71.69 91 ARG A C 1
ATOM 712 O O . ARG A 1 91 ? 11.177 21.954 -30.484 1.00 71.69 91 ARG A O 1
ATOM 719 N N . THR A 1 92 ? 11.606 22.435 -28.341 1.00 76.88 92 THR A N 1
ATOM 720 C CA . THR A 1 92 ? 12.947 22.955 -28.606 1.00 76.88 92 THR A CA 1
ATOM 721 C C . THR A 1 92 ? 13.918 21.784 -28.753 1.00 76.88 92 THR A C 1
ATOM 723 O O . THR A 1 92 ? 14.146 21.007 -27.826 1.00 76.88 92 THR A O 1
ATOM 726 N N . LEU A 1 93 ? 14.471 21.616 -29.954 1.00 72.12 93 LEU A N 1
ATOM 727 C CA . LEU A 1 93 ? 15.523 20.635 -30.204 1.00 72.12 93 LEU A CA 1
ATOM 728 C C . LEU A 1 93 ? 16.855 21.215 -29.723 1.00 72.12 93 LEU A C 1
ATOM 730 O O . LEU A 1 93 ? 17.351 22.180 -30.298 1.00 72.12 93 LEU A O 1
ATOM 734 N N . ILE A 1 94 ? 17.433 20.623 -28.678 1.00 77.44 94 ILE A N 1
ATOM 735 C CA . ILE A 1 94 ? 18.766 20.983 -28.188 1.00 77.44 94 ILE A CA 1
ATOM 736 C C . ILE A 1 94 ? 19.744 19.907 -28.653 1.00 77.44 94 ILE A C 1
ATOM 738 O O . ILE A 1 94 ? 19.648 18.746 -28.254 1.00 77.44 94 ILE A O 1
ATOM 742 N N . HIS A 1 95 ? 20.670 20.292 -29.529 1.00 73.69 95 HIS A N 1
ATOM 743 C CA . HIS A 1 95 ? 21.709 19.406 -30.038 1.00 73.69 95 HIS A CA 1
ATOM 744 C C . HIS A 1 95 ? 22.960 19.533 -29.162 1.00 73.69 95 HIS A C 1
ATOM 746 O O . HIS A 1 95 ? 23.587 20.590 -29.130 1.00 73.69 95 HIS A O 1
ATOM 752 N N . HIS A 1 96 ? 23.318 18.467 -28.445 1.00 75.56 96 HIS A N 1
ATOM 753 C CA . HIS A 1 96 ? 24.548 18.404 -27.655 1.00 75.56 96 HIS A CA 1
ATOM 754 C C . HIS A 1 96 ? 25.599 17.590 -28.416 1.00 75.56 96 HIS A C 1
ATOM 756 O O . HIS A 1 96 ? 25.466 16.373 -28.522 1.00 75.56 96 HIS A O 1
ATOM 762 N N . GLU A 1 97 ? 26.638 18.250 -28.928 1.00 69.44 97 GLU A N 1
ATOM 763 C CA . GLU A 1 97 ? 27.840 17.588 -29.454 1.00 69.44 97 GLU A CA 1
ATOM 764 C C . GLU A 1 97 ? 29.009 17.805 -2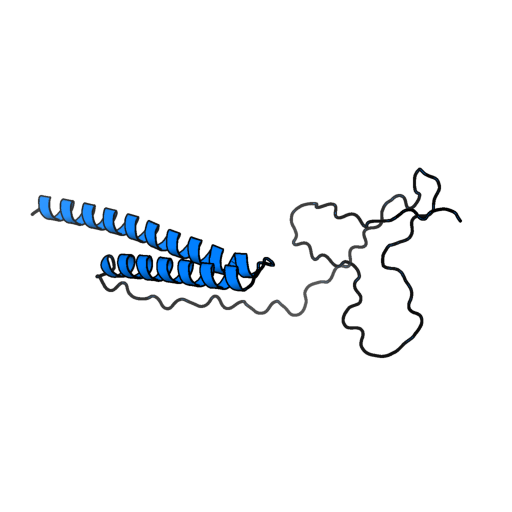8.491 1.00 69.44 97 GLU A C 1
ATOM 766 O O . GLU A 1 97 ? 29.061 18.843 -27.829 1.00 69.44 97 GLU A O 1
ATOM 771 N N . PRO A 1 98 ? 29.937 16.840 -28.372 1.00 75.06 98 PRO A N 1
ATOM 772 C CA . PRO A 1 98 ? 31.182 17.071 -27.658 1.00 75.06 98 PRO A CA 1
ATOM 773 C C . PRO A 1 98 ? 32.034 18.106 -28.402 1.00 75.06 98 PRO A C 1
ATOM 775 O O . PRO A 1 98 ? 32.131 18.070 -29.628 1.00 75.06 98 PRO A O 1
ATOM 778 N N . ASP A 1 99 ? 32.734 18.960 -27.654 1.00 68.06 99 ASP A N 1
ATOM 779 C CA . ASP A 1 99 ? 33.629 19.978 -28.228 1.00 68.06 99 ASP A CA 1
ATOM 780 C C . ASP A 1 99 ? 34.794 19.365 -29.027 1.00 68.06 99 ASP A C 1
ATOM 782 O O . ASP A 1 99 ? 35.368 20.007 -29.903 1.00 68.06 99 ASP A O 1
ATOM 786 N N . ASN A 1 100 ? 35.146 18.106 -28.737 1.00 64.12 100 ASN A N 1
ATOM 787 C CA . ASN A 1 100 ? 36.221 17.376 -29.397 1.00 64.12 100 ASN A CA 1
ATOM 788 C C . ASN A 1 100 ? 35.752 15.994 -29.866 1.00 64.12 100 ASN A C 1
ATOM 790 O O . ASN A 1 100 ? 35.436 15.114 -29.068 1.00 64.12 100 ASN A O 1
ATOM 794 N N . THR A 1 101 ? 35.780 15.786 -31.182 1.00 65.19 101 THR A N 1
ATOM 795 C CA . THR A 1 101 ? 35.485 14.509 -31.859 1.00 65.19 101 THR A CA 1
ATOM 796 C C . THR A 1 101 ? 36.736 13.656 -32.111 1.00 65.19 101 THR A C 1
ATOM 798 O O . THR A 1 101 ? 36.666 12.599 -32.742 1.00 65.19 101 THR A O 1
ATOM 801 N N . HIS A 1 102 ? 37.887 14.091 -31.592 1.00 64.06 102 HIS A N 1
ATOM 802 C CA . HIS A 1 102 ? 39.162 13.394 -31.713 1.00 64.06 102 HIS A CA 1
ATOM 803 C C . HIS A 1 102 ? 39.457 12.597 -30.442 1.00 64.06 102 HIS A C 1
ATOM 805 O O . HIS A 1 102 ? 39.485 13.146 -29.341 1.00 64.06 102 HIS A O 1
ATOM 811 N N . CYS A 1 103 ? 39.714 11.295 -30.591 1.00 67.88 103 CYS A N 1
ATOM 812 C CA . CYS A 1 103 ? 40.264 10.504 -29.496 1.00 67.88 103 CYS A CA 1
ATOM 813 C C . CYS A 1 103 ? 41.699 10.978 -29.202 1.00 67.88 103 CYS A C 1
ATOM 815 O O . CYS A 1 103 ? 42.470 11.140 -30.152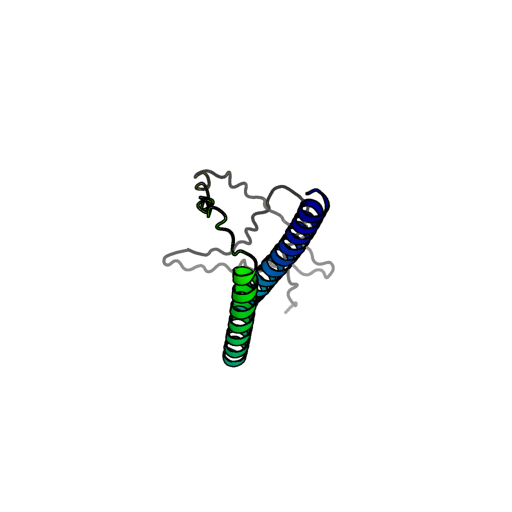 1.00 67.88 103 CYS A O 1
ATOM 817 N N . PRO A 1 104 ? 42.132 11.076 -27.931 1.00 65.00 104 PRO A N 1
ATOM 818 C CA . PRO A 1 104 ? 43.541 11.320 -27.587 1.00 65.00 104 PRO A CA 1
ATOM 819 C C . PRO A 1 104 ? 44.491 10.240 -28.141 1.00 65.00 104 PRO A C 1
ATOM 821 O O . PRO A 1 104 ? 45.690 10.458 -28.262 1.00 65.00 104 PRO A O 1
ATOM 824 N N . CYS A 1 105 ? 43.946 9.085 -28.526 1.00 68.94 105 CYS A N 1
ATOM 825 C CA . CYS A 1 105 ? 44.635 7.992 -29.199 1.00 68.94 105 CYS A CA 1
ATOM 826 C C . CYS A 1 105 ? 44.836 8.189 -30.721 1.00 68.94 105 CYS A C 1
ATOM 828 O O . CYS A 1 105 ? 45.383 7.313 -31.390 1.00 68.94 105 CYS A O 1
ATOM 830 N N . GLY A 1 106 ? 44.364 9.299 -31.303 1.00 63.66 106 GLY A N 1
ATOM 831 C CA . GLY A 1 106 ? 44.478 9.589 -32.738 1.00 63.66 106 GLY A CA 1
ATOM 832 C C . GLY A 1 106 ? 43.526 8.788 -33.635 1.00 63.66 106 GLY A C 1
ATOM 833 O O . GLY A 1 106 ? 43.730 8.731 -34.847 1.00 63.66 106 GLY A O 1
ATOM 834 N N . CYS A 1 107 ? 42.511 8.136 -33.064 1.00 67.62 107 CYS A N 1
ATOM 835 C CA . CYS A 1 107 ? 41.450 7.461 -33.815 1.00 67.62 107 CYS A CA 1
ATOM 836 C C . CYS A 1 107 ? 40.238 8.384 -34.016 1.00 67.62 107 CYS A C 1
ATOM 838 O O . CYS A 1 107 ? 39.921 9.209 -33.155 1.00 67.62 107 CYS A O 1
ATOM 840 N N . ALA A 1 108 ? 39.530 8.199 -35.133 1.00 65.69 108 ALA A N 1
ATOM 841 C CA . ALA A 1 108 ? 38.260 8.871 -35.384 1.00 65.69 108 ALA A CA 1
ATOM 842 C C . ALA A 1 108 ? 37.152 8.263 -34.507 1.00 65.69 108 ALA A C 1
ATOM 844 O O . ALA A 1 108 ? 36.989 7.041 -34.455 1.00 65.69 108 ALA A O 1
ATOM 845 N N . LEU A 1 109 ? 36.385 9.112 -33.821 1.00 66.62 109 LEU A N 1
ATOM 846 C CA . LEU A 1 109 ? 35.209 8.690 -33.064 1.00 66.62 109 LEU A CA 1
ATOM 847 C C . LEU A 1 109 ? 34.009 8.552 -34.016 1.00 66.62 109 LEU A C 1
ATOM 849 O O . LEU A 1 109 ? 33.659 9.501 -34.715 1.00 66.62 109 LEU A O 1
ATOM 853 N N . LYS A 1 110 ? 33.354 7.381 -34.044 1.00 66.25 110 LYS A N 1
ATOM 854 C CA . LYS A 1 110 ? 32.101 7.173 -34.798 1.00 66.25 110 LYS A CA 1
ATOM 855 C C . LYS A 1 110 ? 30.902 7.365 -33.869 1.00 66.25 110 LYS A C 1
ATOM 857 O O . LYS A 1 110 ? 30.876 6.815 -32.766 1.00 66.25 110 LYS A O 1
ATOM 862 N N . ARG A 1 111 ? 29.890 8.112 -34.326 1.00 68.19 111 ARG A N 1
ATOM 863 C CA . ARG A 1 111 ? 28.609 8.260 -33.618 1.00 68.19 111 ARG A CA 1
ATOM 864 C C . ARG A 1 111 ? 27.911 6.899 -33.558 1.00 68.19 111 ARG A C 1
ATOM 866 O O . ARG A 1 111 ? 27.623 6.300 -34.595 1.00 68.19 111 ARG A O 1
ATOM 873 N N . ILE A 1 112 ? 27.649 6.402 -32.354 1.00 64.25 112 ILE A N 1
ATOM 874 C CA . ILE A 1 112 ? 26.892 5.160 -32.162 1.00 64.25 112 ILE A CA 1
ATOM 875 C C . ILE A 1 112 ? 25.429 5.445 -32.533 1.00 64.25 112 ILE A C 1
ATOM 877 O O . ILE A 1 112 ? 24.845 6.393 -32.014 1.00 64.25 112 ILE A O 1
ATOM 881 N N . GLY A 1 113 ? 24.852 4.658 -33.448 1.00 62.59 113 GLY A N 1
ATOM 882 C CA . GLY A 1 113 ? 23.471 4.830 -33.928 1.00 62.59 113 GLY A CA 1
ATOM 883 C C . GLY A 1 113 ? 23.311 5.607 -35.243 1.00 62.59 113 GLY A C 1
ATOM 884 O O . GLY A 1 113 ? 22.186 5.845 -35.666 1.00 62.59 113 GLY A O 1
ATOM 885 N N . ALA A 1 114 ? 24.409 5.978 -35.912 1.00 50.19 114 ALA A N 1
ATOM 886 C CA . ALA A 1 114 ? 24.393 6.516 -37.274 1.00 50.19 114 ALA A CA 1
ATOM 887 C C . ALA A 1 114 ? 24.803 5.437 -38.293 1.00 50.19 114 ALA A C 1
ATOM 889 O O . ALA A 1 114 ? 25.812 5.577 -38.983 1.00 50.19 114 ALA A O 1
ATOM 890 N N . ASP A 1 115 ? 24.051 4.337 -38.361 1.00 45.62 115 ASP A N 1
ATOM 891 C CA . ASP A 1 115 ? 24.116 3.432 -39.510 1.00 45.62 115 ASP A CA 1
ATOM 892 C C . ASP A 1 115 ? 22.954 3.777 -40.445 1.00 45.62 115 ASP A C 1
ATOM 894 O O . ASP A 1 115 ? 21.777 3.625 -40.119 1.00 45.62 115 ASP A O 1
ATOM 898 N N . ALA A 1 116 ? 23.307 4.328 -41.605 1.00 48.56 116 ALA A N 1
ATOM 899 C CA . ALA A 1 116 ? 22.378 4.639 -42.674 1.00 48.56 116 ALA A CA 1
ATOM 900 C C . ALA A 1 116 ? 21.891 3.334 -43.319 1.00 48.56 116 ALA A C 1
ATOM 902 O O . ALA A 1 116 ? 22.577 2.756 -44.162 1.00 48.56 116 ALA A O 1
ATOM 903 N N . HIS A 1 117 ? 20.688 2.884 -42.965 1.00 38.31 117 HIS A N 1
ATOM 904 C CA . HIS A 1 117 ? 19.935 1.981 -43.829 1.00 38.31 117 HIS A CA 1
ATOM 905 C C . HIS A 1 117 ? 19.410 2.786 -45.026 1.00 38.31 117 HIS A C 1
ATOM 907 O O . HIS A 1 117 ? 18.338 3.386 -44.987 1.00 38.31 117 HIS A O 1
ATOM 913 N N . ALA A 1 118 ? 20.196 2.819 -46.102 1.00 41.69 118 ALA A N 1
ATOM 914 C CA . ALA A 1 118 ? 19.701 3.163 -47.426 1.00 41.69 118 ALA A CA 1
ATOM 915 C C . ALA A 1 118 ? 18.824 2.003 -47.919 1.00 41.69 118 ALA A C 1
ATOM 917 O O . ALA A 1 118 ? 19.320 0.965 -48.349 1.00 41.69 118 ALA A O 1
ATOM 918 N N . GLY A 1 119 ? 17.511 2.164 -47.799 1.00 33.09 119 GLY A N 1
ATOM 919 C CA . GLY A 1 119 ? 16.536 1.178 -48.244 1.00 33.09 119 GLY A CA 1
ATOM 920 C C . GLY A 1 119 ? 15.164 1.501 -47.680 1.00 33.09 119 GLY A C 1
ATOM 921 O O . GLY A 1 119 ? 14.790 0.994 -46.630 1.00 33.09 119 GLY A O 1
ATOM 922 N N . ASN A 1 120 ? 14.426 2.374 -48.368 1.00 39.53 120 ASN A N 1
ATOM 923 C CA . ASN A 1 120 ? 13.010 2.608 -48.101 1.00 39.53 120 ASN A CA 1
ATOM 924 C C . ASN A 1 120 ? 12.255 1.273 -48.020 1.00 39.53 120 ASN A C 1
ATOM 926 O O . ASN A 1 120 ? 12.340 0.484 -48.962 1.00 39.53 120 ASN A O 1
ATOM 930 N N . LYS A 1 121 ? 11.443 1.096 -46.973 1.00 32.28 121 LYS A N 1
ATOM 931 C CA . LYS A 1 121 ? 9.998 0.848 -47.096 1.00 32.28 121 LYS A CA 1
ATOM 932 C C . LYS A 1 121 ? 9.316 0.864 -45.722 1.00 32.28 121 LYS A C 1
ATOM 934 O O . LYS A 1 121 ? 9.638 0.078 -44.846 1.00 32.28 121 LYS A O 1
ATOM 939 N N . GLU A 1 122 ? 8.368 1.793 -45.629 1.00 42.75 122 GLU A N 1
ATOM 940 C CA . GLU A 1 122 ? 7.110 1.721 -44.880 1.00 42.75 122 GLU A CA 1
ATOM 941 C C . GLU A 1 122 ? 7.168 1.662 -43.336 1.00 42.75 122 GLU A C 1
ATOM 943 O O . GLU A 1 122 ? 7.437 0.642 -42.715 1.00 42.75 122 GLU A O 1
ATOM 948 N N . ASN A 1 123 ? 6.747 2.799 -42.757 1.00 36.09 123 ASN A N 1
ATOM 949 C CA . ASN A 1 123 ? 6.299 3.049 -41.378 1.00 36.09 123 ASN A CA 1
ATOM 950 C C . ASN A 1 123 ? 7.383 3.310 -40.297 1.00 36.09 123 ASN A C 1
ATOM 952 O O . ASN A 1 123 ? 7.724 2.421 -39.519 1.00 36.09 123 ASN A O 1
ATOM 956 N N . PRO A 1 124 ? 7.904 4.551 -40.170 1.00 37.34 124 PRO A N 1
ATOM 957 C CA . PRO A 1 124 ? 8.964 4.885 -39.226 1.00 37.34 124 PRO A CA 1
ATOM 958 C C . PRO A 1 124 ? 8.389 5.406 -37.899 1.00 37.34 124 PRO A C 1
ATOM 960 O O . PRO A 1 124 ? 8.719 6.504 -37.450 1.00 37.34 124 PRO A O 1
ATOM 963 N N . SER A 1 125 ? 7.536 4.631 -37.228 1.00 33.91 125 SER A N 1
ATOM 964 C CA . SER A 1 125 ? 7.500 4.760 -35.772 1.00 33.91 125 SER A CA 1
ATOM 965 C C . SER A 1 125 ? 8.826 4.195 -35.267 1.00 33.91 125 SER A C 1
ATOM 967 O O . SER A 1 125 ? 9.074 3.011 -35.468 1.00 33.91 125 SER A O 1
ATOM 969 N N . LEU A 1 126 ? 9.634 5.020 -34.594 1.00 39.16 126 LEU A N 1
ATOM 970 C CA . LEU A 1 126 ? 10.882 4.659 -33.892 1.00 39.16 126 LEU A CA 1
ATOM 971 C C . LEU A 1 126 ? 12.193 4.896 -34.672 1.00 39.16 126 LEU A C 1
ATOM 973 O O . LEU A 1 126 ? 13.045 4.024 -34.800 1.00 39.16 126 LEU A O 1
ATOM 977 N N . LEU A 1 127 ? 12.415 6.148 -35.083 1.00 36.47 127 LEU A N 1
ATOM 978 C CA . LEU A 1 127 ? 13.765 6.720 -35.171 1.00 36.47 127 LEU A CA 1
ATOM 979 C C . LEU A 1 127 ? 14.260 7.038 -33.747 1.00 36.47 127 LEU A C 1
ATOM 981 O O . LEU A 1 127 ? 13.908 8.066 -33.169 1.00 36.47 127 LEU A O 1
ATOM 985 N N . CYS A 1 128 ? 15.072 6.153 -33.167 1.00 35.88 128 CYS A N 1
ATOM 986 C CA . CYS A 1 128 ? 15.761 6.395 -31.897 1.00 35.88 128 CYS A CA 1
ATOM 987 C C . CYS A 1 128 ? 16.961 7.339 -32.091 1.00 35.88 128 CYS A C 1
ATOM 989 O O . CYS A 1 128 ? 18.110 6.909 -32.138 1.00 35.88 128 CYS A O 1
ATOM 991 N N . LEU A 1 129 ? 16.692 8.643 -32.148 1.00 41.03 129 LEU A N 1
ATOM 992 C CA . LEU A 1 129 ? 17.622 9.662 -31.656 1.00 41.03 129 LEU A CA 1
ATOM 993 C C . LEU A 1 129 ? 17.265 9.917 -30.190 1.00 41.03 129 LEU A C 1
ATOM 995 O O . LEU A 1 129 ? 16.092 10.075 -29.863 1.00 41.03 129 LEU A O 1
ATOM 999 N N . GLY A 1 130 ? 18.264 9.891 -29.305 1.00 45.06 130 GLY A N 1
ATOM 1000 C CA . GLY A 1 130 ? 18.107 9.992 -27.851 1.00 45.06 130 GLY A CA 1
ATOM 1001 C C . GLY A 1 130 ? 17.499 11.319 -27.393 1.00 45.06 130 GLY A C 1
ATOM 1002 O O . GLY A 1 130 ? 18.198 12.196 -26.902 1.00 45.06 130 GLY A O 1
ATOM 1003 N N . LEU A 1 131 ? 16.184 11.442 -27.526 1.00 40.44 131 LEU A N 1
ATOM 1004 C CA . LEU A 1 131 ? 15.362 12.518 -26.998 1.00 40.44 131 LEU A CA 1
ATOM 1005 C C . LEU A 1 131 ? 15.106 12.239 -25.516 1.00 40.44 131 LEU A C 1
ATOM 1007 O O . LEU A 1 131 ? 14.155 11.545 -25.161 1.00 40.44 131 LEU A O 1
ATOM 1011 N N . ARG A 1 132 ? 15.945 12.774 -24.627 1.00 49.59 132 ARG A N 1
ATOM 1012 C CA . ARG A 1 132 ? 15.534 12.932 -23.226 1.00 49.59 132 ARG A CA 1
ATOM 1013 C C . ARG A 1 132 ? 14.850 14.287 -23.080 1.00 49.59 132 ARG A C 1
ATOM 1015 O O . ARG A 1 132 ? 15.491 15.321 -23.219 1.00 49.59 132 ARG A O 1
ATOM 1022 N N . HIS A 1 133 ? 13.548 14.266 -22.802 1.00 43.88 133 HIS A N 1
ATOM 1023 C CA . HIS A 1 133 ? 12.839 15.424 -22.263 1.00 43.88 133 HIS A CA 1
ATOM 1024 C C . HIS A 1 133 ? 13.341 15.658 -20.834 1.00 43.88 133 HIS A C 1
ATOM 1026 O O . HIS A 1 133 ? 13.136 14.812 -19.965 1.00 43.88 133 HIS A O 1
ATOM 1032 N N . GLN A 1 134 ? 14.013 16.781 -20.603 1.00 48.25 134 GLN A N 1
ATOM 1033 C CA . GLN A 1 134 ? 14.327 17.266 -19.261 1.00 48.25 134 GLN A CA 1
ATOM 1034 C C . GLN A 1 134 ? 13.232 18.261 -18.852 1.00 48.25 134 GLN A C 1
ATOM 1036 O O . GLN A 1 134 ? 12.942 19.173 -19.632 1.00 48.25 134 GLN A O 1
ATOM 1041 N N . PRO A 1 135 ? 12.617 18.144 -17.663 1.00 44.06 135 PRO A N 1
ATOM 1042 C CA . PRO A 1 135 ? 11.952 19.290 -17.067 1.00 44.06 135 PRO A CA 1
ATOM 1043 C C . PRO A 1 135 ? 13.006 20.350 -16.716 1.00 44.06 135 PRO A C 1
ATOM 1045 O O . PRO A 1 135 ? 14.163 20.038 -16.430 1.00 44.06 135 PRO A O 1
ATOM 1048 N N . ILE A 1 136 ? 12.602 21.617 -16.750 1.00 49.28 136 ILE A N 1
ATOM 1049 C CA . ILE A 1 136 ? 13.409 22.736 -16.265 1.00 49.28 136 ILE A CA 1
ATOM 1050 C C . ILE A 1 136 ? 13.665 22.463 -14.782 1.00 49.28 136 ILE A C 1
ATOM 1052 O O . ILE A 1 136 ? 12.726 22.577 -14.005 1.00 49.28 136 ILE A O 1
ATOM 1056 N N . LEU A 1 137 ? 14.870 22.001 -14.432 1.00 43.38 137 LEU A N 1
ATOM 1057 C CA . LEU A 1 137 ? 15.609 22.199 -13.174 1.00 43.38 137 LEU A CA 1
ATOM 1058 C C . LEU A 1 137 ? 16.760 21.173 -13.096 1.00 43.38 137 LEU A C 1
ATOM 1060 O O . LEU A 1 137 ? 16.533 19.975 -12.955 1.00 43.38 137 LEU A O 1
ATOM 1064 N N . GLY A 1 138 ? 18.001 21.669 -13.134 1.00 41.44 138 GLY A N 1
ATOM 1065 C CA . GLY A 1 138 ? 19.210 20.902 -12.811 1.00 41.44 138 GLY A CA 1
ATOM 1066 C C . GLY A 1 138 ? 19.995 20.399 -14.025 1.00 41.44 138 GLY A C 1
ATOM 1067 O O . GLY A 1 138 ? 19.549 19.532 -14.770 1.00 41.44 138 GLY A O 1
ATOM 1068 N N . SER A 1 139 ? 21.203 20.937 -14.199 1.00 40.59 139 SER A N 1
ATOM 1069 C CA . SER A 1 139 ? 22.200 20.462 -15.163 1.00 40.59 139 SER A CA 1
ATOM 1070 C C . SER A 1 139 ? 22.536 18.990 -14.895 1.00 40.59 139 SER A C 1
ATOM 1072 O O . SER A 1 139 ? 23.171 18.671 -13.891 1.00 4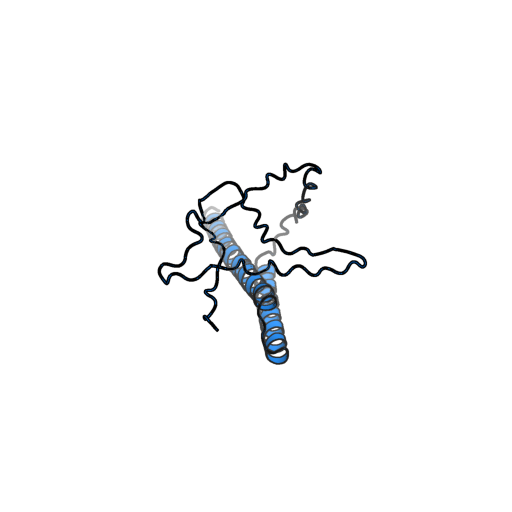0.59 139 SER A O 1
ATOM 1074 N N . VAL A 1 140 ? 22.105 18.087 -15.779 1.00 39.16 140 VAL A N 1
ATOM 1075 C CA . VAL A 1 140 ? 22.587 16.700 -15.816 1.00 39.16 140 VAL A CA 1
ATOM 1076 C C . VAL A 1 140 ? 23.248 16.479 -17.167 1.00 39.16 140 VAL A C 1
ATOM 1078 O O . VAL A 1 140 ? 22.584 16.340 -18.195 1.00 39.16 140 VAL A O 1
ATOM 1081 N N . SER A 1 141 ? 24.576 16.471 -17.143 1.00 43.97 141 SER A N 1
ATOM 1082 C CA . SER A 1 141 ? 25.483 16.249 -18.266 1.00 43.97 141 SER A CA 1
ATOM 1083 C C . SER A 1 141 ? 25.366 14.811 -18.792 1.00 43.97 141 SER A C 1
ATOM 1085 O O . SER A 1 141 ? 26.182 13.943 -18.488 1.00 43.97 141 SER A O 1
ATOM 1087 N N . GLY A 1 142 ? 24.317 14.518 -19.559 1.00 44.66 142 GLY A N 1
ATOM 1088 C CA . GLY A 1 142 ? 24.147 13.239 -20.249 1.00 44.66 142 GLY A CA 1
ATOM 1089 C C . GLY A 1 142 ? 24.941 13.203 -21.555 1.00 44.66 142 GLY A C 1
ATOM 1090 O O . GLY A 1 142 ? 24.393 13.512 -22.606 1.00 44.66 142 GLY A O 1
ATOM 1091 N N . GLY A 1 143 ? 26.225 12.844 -21.495 1.00 48.97 143 GLY A N 1
ATOM 1092 C CA . GLY A 1 143 ? 27.098 12.774 -22.673 1.00 48.97 143 GLY A CA 1
ATOM 1093 C C . GLY A 1 143 ? 26.724 11.658 -23.661 1.00 48.97 143 GLY A C 1
ATOM 1094 O O . GLY A 1 143 ? 26.396 10.535 -23.264 1.00 48.97 143 GLY A O 1
ATOM 1095 N N . LEU A 1 144 ? 26.812 11.957 -24.962 1.00 52.47 144 LEU A N 1
ATOM 1096 C CA . LEU A 1 144 ? 26.801 10.957 -26.034 1.00 52.47 144 LEU A CA 1
ATOM 1097 C C . LEU A 1 144 ? 28.021 10.038 -25.884 1.00 52.47 144 LEU A C 1
ATOM 1099 O O . LEU A 1 144 ? 29.145 10.506 -25.703 1.00 52.47 144 LEU A O 1
ATOM 1103 N N . ARG A 1 145 ? 27.810 8.720 -25.962 1.00 54.25 145 ARG A N 1
ATOM 1104 C CA . ARG A 1 145 ? 28.907 7.747 -25.929 1.00 54.25 145 ARG A CA 1
ATOM 1105 C C . ARG A 1 145 ? 29.437 7.533 -27.340 1.00 54.25 145 ARG A C 1
ATOM 1107 O O . ARG A 1 145 ? 28.687 7.151 -28.234 1.00 54.25 145 ARG A O 1
ATOM 1114 N N . PHE A 1 146 ? 30.735 7.724 -27.505 1.00 55.25 146 PHE A N 1
ATOM 1115 C CA . PHE A 1 146 ? 31.477 7.346 -28.699 1.00 55.25 146 PHE A CA 1
ATOM 1116 C C . PHE A 1 146 ? 32.346 6.141 -28.356 1.00 55.25 146 PHE A C 1
ATOM 1118 O O . PHE A 1 146 ? 32.880 6.063 -27.249 1.00 55.25 146 PHE A O 1
ATOM 1125 N N . GLN A 1 147 ? 32.482 5.199 -29.287 1.00 54.00 147 GLN A N 1
ATOM 1126 C CA . GLN A 1 147 ? 33.420 4.090 -29.137 1.00 54.00 147 GLN A CA 1
ATOM 1127 C C . GLN A 1 147 ? 34.588 4.253 -30.117 1.00 54.00 147 GLN A C 1
ATOM 1129 O O . GLN A 1 147 ? 34.358 4.590 -31.284 1.00 54.00 147 GLN A O 1
ATOM 1134 N N . PRO A 1 148 ? 35.835 4.036 -29.662 1.00 50.75 148 PRO A N 1
ATOM 1135 C CA . PRO A 1 148 ? 36.999 4.029 -30.535 1.00 50.75 148 PRO A CA 1
ATOM 1136 C C . PRO A 1 148 ? 36.978 2.779 -31.423 1.00 50.75 148 PRO A C 1
ATOM 1138 O O . PRO A 1 148 ? 36.733 1.675 -30.944 1.00 50.75 148 PRO A O 1
ATOM 1141 N N . GLN A 1 149 ? 37.246 2.949 -32.717 1.00 51.56 149 GLN A N 1
ATOM 1142 C CA . GLN A 1 149 ? 37.394 1.824 -33.643 1.00 51.56 149 GLN A CA 1
ATOM 1143 C C . GLN A 1 149 ? 38.852 1.330 -33.663 1.00 51.56 149 GLN A C 1
ATOM 1145 O O . GLN A 1 149 ? 39.766 2.164 -33.696 1.00 51.56 149 GLN A O 1
ATOM 1150 N N . PRO A 1 150 ? 39.101 0.007 -33.673 1.00 48.41 150 PRO A N 1
ATOM 1151 C CA . PRO A 1 150 ? 40.436 -0.533 -33.902 1.00 48.41 150 PRO A CA 1
ATOM 1152 C C . PRO A 1 150 ? 40.878 -0.269 -35.350 1.00 48.41 150 PRO A C 1
ATOM 1154 O O . PRO A 1 150 ? 40.081 -0.377 -36.286 1.00 48.41 150 PRO A O 1
ATOM 1157 N N . ARG A 1 151 ? 42.156 0.082 -35.541 1.00 49.03 151 ARG A N 1
ATOM 1158 C CA . ARG A 1 151 ? 42.762 0.187 -36.879 1.00 49.03 151 ARG A CA 1
ATOM 1159 C C . ARG A 1 151 ? 42.860 -1.225 -37.474 1.00 49.03 151 ARG A C 1
ATOM 1161 O O . ARG A 1 151 ? 43.338 -2.123 -36.784 1.00 49.03 151 ARG A O 1
ATOM 1168 N N . ARG A 1 152 ? 42.365 -1.415 -38.702 1.00 45.91 152 ARG A N 1
ATOM 1169 C CA . ARG A 1 152 ? 42.663 -2.614 -39.502 1.00 45.91 152 ARG A CA 1
ATOM 1170 C C . ARG A 1 152 ? 44.089 -2.554 -40.025 1.00 45.91 152 ARG A C 1
ATOM 1172 O O . ARG A 1 152 ? 44.535 -1.422 -40.319 1.00 45.91 152 ARG A O 1
#

Radius of gyration: 28.86 Å; chains: 1; bounding box: 64×43×83 Å

pLDDT: mean 70.11, std 19.37, range [32.28, 97.62]

Foldseek 3Di:
DVVVVVVVVVVVVVLVVLLVVLVVVLVVLVCVLVVCVVPDDDPVVNVVSNVVSVVVNVVSVVVSVVSPPDDDPPDPPPDPPDDPDDPDDPPDDDDDDDPDQADPVRFGWDQPLPDDPPDDDDDPPDPDDPDDDDDPDDDDPPDRDTDGDDDD

Secondary structure (DSSP, 8-state):
-HHHHHHHHHHHHHHHHHHHHHHHHHHHHHHHHHHHTTS---HHHHHHHHHHHHHHHHHHHHHHHHH--S------------PPPPS-----------S--B-TTSPBEEETT--------S-------------SS-----PPPEEEPPP-